Protein AF-A0A537A6I1-F1 (afdb_monomer_lite)

Sequence (115 aa):
MSLNTPAARRDQSFHLQPATNLRALQKEGPLVITRGEGVYVYDEGRRYLEGMAGVAAYLVRRAQHHGAILRNMPGANVAF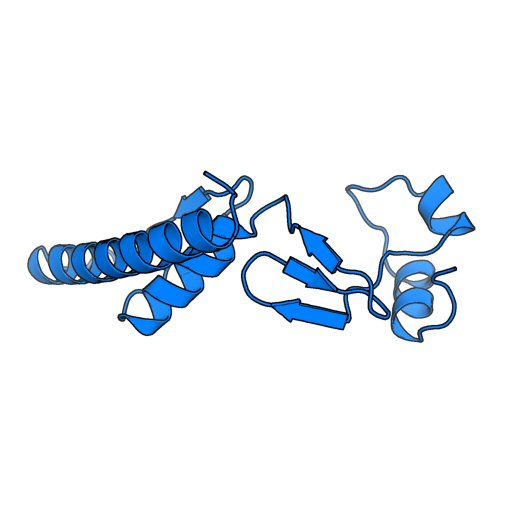CPPLIITEAEIDEMIDCFSKALDDTWAMVREKGLA

Radius of gyration: 18.22 Å; chains: 1; bounding box: 46×24×44 Å

Foldseek 3Di:
DPCPDPVQVCCLVPNDDPPDDNVCCNVPTDQDFDDDDQQWTDGPRDIDGNQFARLLVQLQVQLVVLPAHWDGDTPNDIDDDDDPPDDPVNVVSSVVSSVRSVVVSVVVCVVVVVD

Secondary structure (DSSP, 8-state):
--TTSHHHHHHHHH---TTS-HHHHHHH------EEETTEEESSS-EEE-TTTHHHHHHHHHHHHHT---EEETTTEEE----TT--HHHHHHHHHHHHHHHHHHHHHHHHTT--

pLDDT: mean 89.95, std 8.87, range [45.97, 98.62]

Structure (mmCIF, N/CA/C/O backbone):
data_AF-A0A537A6I1-F1
#
_entry.id   AF-A0A537A6I1-F1
#
loop_
_atom_site.group_PDB
_atom_site.id
_atom_site.type_symbol
_atom_site.label_atom_id
_atom_site.label_alt_id
_atom_site.label_comp_id
_atom_site.label_asym_id
_atom_site.label_entity_id
_atom_site.label_seq_id
_atom_site.pdbx_PDB_ins_code
_atom_site.Cartn_x
_atom_site.Cartn_y
_atom_site.Cartn_z
_atom_site.occupancy
_atom_site.B_iso_or_equiv
_atom_site.auth_seq_id
_atom_site.auth_comp_id
_atom_site.auth_asym_id
_atom_site.auth_atom_id
_atom_site.pdbx_PDB_model_num
ATOM 1 N N . MET A 1 1 ? 21.850 -2.122 -20.006 1.00 45.97 1 MET A N 1
ATOM 2 C CA . MET A 1 1 ? 21.243 -0.987 -20.744 1.00 45.97 1 MET A CA 1
ATOM 3 C C . MET A 1 1 ? 20.669 0.081 -19.791 1.00 45.97 1 MET A C 1
ATOM 5 O O . MET A 1 1 ? 19.868 0.876 -20.236 1.00 45.97 1 MET A O 1
ATOM 9 N N . SER A 1 2 ? 21.112 0.161 -18.518 1.00 52.22 2 SER A N 1
ATOM 10 C CA . SER A 1 2 ? 20.532 1.058 -17.487 1.00 52.22 2 SER A CA 1
ATOM 11 C C . SER A 1 2 ? 21.449 2.224 -17.041 1.00 52.22 2 SER A C 1
ATOM 13 O O . SER A 1 2 ? 21.083 3.070 -16.229 1.00 52.22 2 SER A O 1
ATOM 15 N N . LEU A 1 3 ? 22.672 2.317 -17.575 1.00 54.53 3 LEU A N 1
ATOM 16 C CA . LEU A 1 3 ? 23.678 3.287 -17.105 1.00 54.53 3 LEU A CA 1
ATOM 17 C C . LEU A 1 3 ? 23.453 4.740 -17.569 1.00 54.53 3 LEU A C 1
ATOM 19 O O . LEU A 1 3 ? 24.212 5.627 -17.178 1.00 54.53 3 LEU A O 1
ATOM 23 N N . ASN A 1 4 ? 22.433 5.014 -18.385 1.00 65.94 4 ASN A N 1
ATOM 24 C CA . ASN A 1 4 ? 22.277 6.327 -19.018 1.00 65.94 4 ASN A CA 1
ATOM 25 C C . ASN A 1 4 ? 21.589 7.380 -18.140 1.00 65.94 4 ASN A C 1
ATOM 27 O O . ASN A 1 4 ? 21.656 8.569 -18.459 1.00 65.94 4 ASN A O 1
ATOM 31 N N . THR A 1 5 ? 20.983 7.006 -17.009 1.00 78.62 5 THR A N 1
ATOM 32 C CA . THR A 1 5 ? 20.329 7.990 -16.135 1.00 78.62 5 THR A CA 1
ATOM 33 C C . THR A 1 5 ? 21.291 8.547 -15.070 1.00 78.62 5 THR A C 1
ATOM 35 O O . THR A 1 5 ? 22.149 7.832 -14.544 1.00 78.62 5 THR A O 1
ATOM 38 N N . PRO A 1 6 ? 21.176 9.836 -14.690 1.00 85.81 6 PRO A N 1
ATOM 39 C CA . PRO A 1 6 ? 21.932 10.393 -13.565 1.00 85.81 6 PRO A CA 1
ATOM 40 C C . PRO A 1 6 ? 21.674 9.671 -12.233 1.00 85.81 6 PRO A C 1
ATOM 42 O O . PRO A 1 6 ? 22.569 9.600 -11.395 1.00 85.81 6 PRO A O 1
ATOM 45 N N . ALA A 1 7 ? 20.465 9.131 -12.038 1.00 85.69 7 ALA A N 1
ATOM 46 C CA . ALA A 1 7 ? 20.105 8.372 -10.843 1.00 85.69 7 ALA A CA 1
ATOM 47 C C . ALA A 1 7 ? 20.888 7.052 -10.751 1.00 85.69 7 ALA A C 1
ATOM 49 O O . ALA A 1 7 ? 21.490 6.791 -9.712 1.00 85.69 7 ALA A O 1
ATOM 50 N N . ALA A 1 8 ? 20.971 6.290 -11.849 1.00 85.38 8 ALA A N 1
ATOM 51 C CA . ALA A 1 8 ? 21.722 5.033 -11.894 1.00 85.38 8 ALA A CA 1
ATOM 52 C C . ALA A 1 8 ? 23.214 5.225 -11.575 1.00 85.38 8 ALA A C 1
ATOM 54 O O . ALA A 1 8 ? 23.800 4.445 -10.828 1.00 85.38 8 ALA A O 1
ATOM 55 N N . ARG A 1 9 ? 23.826 6.297 -12.099 1.00 86.31 9 ARG A N 1
ATOM 56 C CA . ARG A 1 9 ? 25.242 6.613 -11.839 1.00 86.31 9 ARG A CA 1
ATOM 57 C C . ARG A 1 9 ? 25.519 6.952 -10.374 1.00 86.31 9 ARG A C 1
ATOM 59 O O . ARG A 1 9 ? 26.544 6.532 -9.836 1.00 86.31 9 ARG A O 1
ATOM 66 N N . ARG A 1 10 ? 24.622 7.706 -9.725 1.00 87.38 10 ARG A N 1
ATOM 67 C CA . ARG A 1 10 ? 24.752 8.034 -8.295 1.00 87.38 10 ARG A CA 1
ATOM 68 C C . ARG A 1 10 ? 24.585 6.802 -7.411 1.00 87.38 10 ARG A C 1
ATOM 70 O O . ARG A 1 10 ? 25.372 6.645 -6.486 1.00 87.38 10 ARG A O 1
ATOM 77 N N . ASP A 1 11 ? 23.613 5.943 -7.714 1.00 87.44 11 ASP A N 1
ATOM 78 C CA . ASP A 1 11 ? 23.397 4.689 -6.982 1.00 87.44 11 ASP A CA 1
ATOM 79 C C . ASP A 1 11 ? 24.652 3.805 -7.024 1.00 87.44 11 ASP A C 1
ATOM 81 O O . ASP A 1 11 ? 25.201 3.492 -5.974 1.00 87.44 11 ASP A O 1
ATOM 85 N N . GLN A 1 12 ? 25.223 3.550 -8.208 1.00 84.19 12 GLN A N 1
ATOM 86 C CA . GLN A 1 12 ? 26.453 2.751 -8.318 1.00 84.19 12 GLN A CA 1
ATOM 87 C C . GLN A 1 12 ? 27.661 3.339 -7.578 1.00 84.19 12 GLN A C 1
ATOM 89 O O . GLN A 1 12 ? 28.522 2.593 -7.118 1.00 84.19 12 GLN A O 1
ATOM 94 N N . SER A 1 13 ? 27.762 4.667 -7.515 1.00 86.31 13 SER A N 1
ATOM 95 C CA . SER A 1 13 ? 28.939 5.334 -6.949 1.00 86.31 13 SER A CA 1
ATOM 96 C C . SER A 1 13 ? 28.878 5.444 -5.425 1.00 86.31 13 SER A C 1
ATOM 98 O O . SER A 1 13 ? 29.921 5.484 -4.779 1.00 86.31 13 SER A O 1
ATOM 100 N N . PHE A 1 14 ? 27.674 5.525 -4.849 1.00 88.06 14 PHE A N 1
ATOM 101 C CA . PHE A 1 14 ? 27.495 5.927 -3.449 1.00 88.06 14 PHE A CA 1
ATOM 102 C C . PHE A 1 14 ? 26.523 5.054 -2.651 1.00 88.06 14 PHE A C 1
ATOM 104 O O . PHE A 1 14 ? 26.346 5.301 -1.458 1.00 88.06 14 PHE A O 1
ATOM 111 N N . HIS A 1 15 ? 25.883 4.055 -3.262 1.00 84.75 15 HIS A N 1
ATOM 112 C CA . HIS A 1 15 ? 24.876 3.238 -2.596 1.00 84.75 15 HIS A CA 1
ATOM 113 C C . HIS A 1 15 ? 25.161 1.740 -2.743 1.00 84.75 15 HIS A C 1
ATOM 115 O O . HIS A 1 15 ? 25.215 1.187 -3.838 1.00 84.75 15 HIS A O 1
ATOM 121 N N . LEU A 1 16 ? 25.333 1.064 -1.606 1.00 86.38 16 LEU A N 1
ATOM 122 C CA . LEU A 1 16 ? 25.472 -0.387 -1.558 1.00 86.38 16 LEU A CA 1
ATOM 123 C C . LEU A 1 16 ? 24.100 -1.006 -1.300 1.00 86.38 16 LEU A C 1
ATOM 125 O O . LEU A 1 16 ? 23.567 -0.874 -0.201 1.00 86.38 16 LEU A O 1
ATOM 129 N N . GLN A 1 17 ? 23.539 -1.683 -2.304 1.00 84.94 17 GLN A N 1
ATOM 130 C CA . GLN A 1 17 ? 22.213 -2.292 -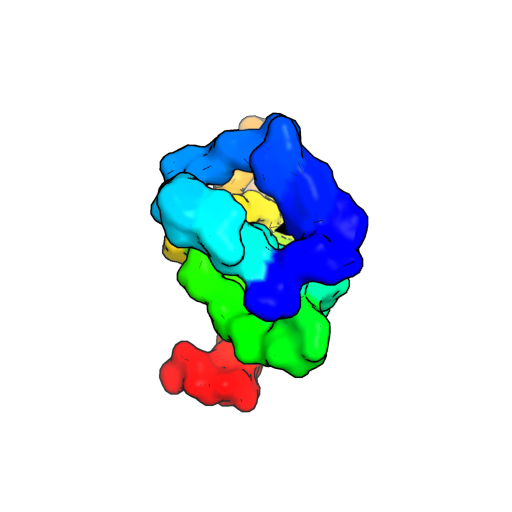2.199 1.00 84.94 17 GLN A CA 1
ATOM 131 C C . GLN A 1 17 ? 22.272 -3.648 -1.471 1.00 84.94 17 GLN A C 1
ATOM 133 O O . GLN A 1 17 ? 22.787 -4.620 -2.030 1.00 84.94 17 GLN A O 1
ATOM 138 N N . PRO A 1 18 ? 21.732 -3.756 -0.242 1.00 78.25 18 PRO A N 1
ATOM 139 C CA . PRO A 1 18 ? 21.975 -4.899 0.644 1.00 78.25 18 PRO A CA 1
ATOM 140 C C . PRO A 1 18 ? 21.233 -6.188 0.248 1.00 78.25 18 PRO A C 1
ATOM 142 O O . PRO A 1 18 ? 21.494 -7.236 0.829 1.00 78.25 18 PRO A O 1
ATOM 145 N N . ALA A 1 19 ? 20.333 -6.134 -0.739 1.00 81.06 19 ALA A N 1
ATOM 146 C CA . ALA A 1 19 ? 19.493 -7.256 -1.168 1.00 81.06 19 ALA A CA 1
ATOM 147 C C . ALA A 1 19 ? 19.632 -7.588 -2.669 1.00 81.06 19 ALA A C 1
ATOM 149 O O . ALA A 1 19 ? 18.717 -8.147 -3.267 1.00 81.06 19 ALA A O 1
ATOM 150 N N . THR A 1 20 ? 20.762 -7.232 -3.295 1.00 85.56 20 THR A N 1
ATOM 151 C CA . THR A 1 20 ? 21.011 -7.494 -4.723 1.00 85.56 20 THR A CA 1
ATOM 152 C C . THR A 1 20 ? 22.384 -8.115 -4.975 1.00 85.56 20 THR A C 1
ATOM 154 O O . THR A 1 20 ? 23.285 -8.061 -4.138 1.00 85.56 20 THR A O 1
ATOM 157 N N . ASN A 1 21 ? 22.577 -8.694 -6.161 1.00 88.81 21 ASN A N 1
ATOM 158 C CA . ASN A 1 21 ? 23.887 -9.185 -6.578 1.00 88.81 21 ASN A CA 1
ATOM 159 C C . ASN A 1 21 ? 24.790 -8.009 -6.981 1.00 88.81 21 ASN A C 1
ATOM 161 O O . ASN A 1 21 ? 24.707 -7.508 -8.100 1.00 88.81 21 ASN A O 1
ATOM 165 N N . LEU A 1 22 ? 25.696 -7.606 -6.087 1.00 87.88 22 LEU A N 1
ATOM 166 C CA . LEU A 1 22 ? 26.581 -6.452 -6.291 1.00 87.88 22 LEU A CA 1
ATOM 167 C C . LEU A 1 22 ? 27.503 -6.586 -7.515 1.00 87.88 22 LEU A C 1
ATOM 169 O O . LEU A 1 22 ? 27.787 -5.590 -8.178 1.00 87.88 22 LEU A O 1
ATOM 173 N N . ARG A 1 23 ? 27.946 -7.805 -7.863 1.00 87.94 23 ARG A N 1
ATOM 174 C CA . ARG A 1 23 ? 28.783 -8.022 -9.059 1.00 87.94 23 ARG A CA 1
ATOM 175 C C . ARG A 1 23 ? 27.993 -7.824 -10.347 1.00 87.94 23 ARG A C 1
ATOM 177 O O . ARG A 1 23 ? 28.534 -7.279 -11.307 1.00 87.94 23 ARG A O 1
ATOM 184 N N . ALA A 1 24 ? 26.744 -8.283 -10.375 1.00 87.12 24 ALA A N 1
ATOM 185 C CA . ALA A 1 24 ? 25.850 -8.045 -11.503 1.00 87.12 24 ALA A CA 1
ATOM 186 C C . ALA A 1 24 ? 25.485 -6.557 -11.581 1.00 87.12 24 ALA A C 1
ATOM 188 O O . ALA A 1 24 ? 25.652 -5.945 -12.631 1.00 87.12 24 ALA A O 1
ATOM 189 N N . LEU A 1 25 ? 25.128 -5.942 -10.448 1.00 86.69 25 LEU A N 1
ATOM 190 C CA . LEU A 1 25 ? 24.804 -4.517 -10.339 1.00 86.69 25 LEU A CA 1
ATOM 191 C C . LEU A 1 25 ? 25.928 -3.613 -10.865 1.00 86.69 25 LEU A C 1
ATOM 193 O O . LEU A 1 25 ? 25.661 -2.652 -11.584 1.00 86.69 25 LEU A O 1
ATOM 197 N N . GLN A 1 26 ? 27.187 -3.931 -10.547 1.00 84.12 26 GLN A N 1
ATOM 198 C CA . GLN A 1 26 ? 28.349 -3.190 -11.039 1.00 84.12 26 GLN A CA 1
ATOM 199 C C . GLN A 1 26 ? 28.461 -3.242 -12.572 1.00 84.12 26 GLN A C 1
ATOM 201 O O . GLN A 1 26 ? 28.810 -2.242 -13.196 1.00 84.12 26 GLN A O 1
ATOM 206 N N . LYS A 1 27 ? 28.169 -4.396 -13.184 1.00 84.81 27 LYS A N 1
ATOM 207 C CA . LYS A 1 27 ? 28.272 -4.600 -14.639 1.00 84.81 27 LYS A CA 1
ATOM 208 C C . LYS A 1 27 ? 27.062 -4.060 -15.403 1.00 84.81 27 LYS A C 1
ATOM 210 O O . LYS A 1 27 ? 27.219 -3.505 -16.486 1.00 84.81 27 LYS A O 1
ATOM 215 N N . GLU A 1 28 ? 25.864 -4.257 -14.866 1.00 84.25 28 GLU A N 1
ATOM 216 C CA . GLU A 1 28 ? 24.599 -4.076 -15.588 1.00 84.25 28 GLU A CA 1
ATOM 217 C C . GLU A 1 28 ? 23.892 -2.754 -15.246 1.00 84.25 28 GLU A C 1
ATOM 219 O O . GLU A 1 28 ? 23.150 -2.215 -16.080 1.00 84.25 28 GLU A O 1
ATOM 224 N N . GLY A 1 29 ? 24.186 -2.198 -14.067 1.00 84.69 29 GLY A N 1
ATOM 225 C CA . GLY A 1 29 ? 23.516 -1.031 -13.495 1.00 84.69 29 GLY A CA 1
ATOM 226 C C . GLY A 1 29 ? 22.256 -1.386 -12.695 1.00 84.69 29 GLY A C 1
ATOM 227 O O . GLY A 1 29 ? 21.700 -2.471 -12.870 1.00 84.69 29 GLY A O 1
ATOM 228 N N . PRO A 1 30 ? 21.790 -0.487 -11.811 1.00 88.19 30 PRO A N 1
ATOM 229 C CA . PRO A 1 30 ? 20.528 -0.661 -11.092 1.00 88.19 30 PRO A CA 1
ATOM 230 C C . PRO A 1 30 ? 19.335 -0.580 -12.041 1.00 88.19 30 PRO A C 1
ATOM 232 O O . PRO A 1 30 ? 19.380 0.141 -13.036 1.00 88.19 30 PRO A O 1
ATOM 235 N N . LEU A 1 31 ? 18.233 -1.248 -11.706 1.00 87.31 31 LEU A N 1
ATOM 236 C CA . LEU A 1 31 ? 16.939 -0.980 -12.332 1.00 87.31 31 LEU A CA 1
ATOM 237 C C . LEU A 1 31 ? 16.401 0.355 -11.800 1.00 87.31 31 LEU A C 1
ATOM 239 O O . LEU A 1 31 ? 16.181 0.496 -10.598 1.00 87.31 31 LEU A O 1
ATOM 243 N N . VAL A 1 32 ? 16.177 1.329 -12.683 1.00 89.31 32 VAL A N 1
ATOM 244 C CA . VAL A 1 32 ? 15.614 2.630 -12.299 1.00 89.31 32 VAL A CA 1
ATOM 245 C C . VAL A 1 32 ? 14.133 2.666 -12.645 1.00 89.31 32 VAL A C 1
ATOM 247 O O . VAL A 1 32 ? 13.757 2.754 -13.811 1.00 89.31 32 VAL A O 1
ATOM 250 N N . ILE A 1 33 ? 13.293 2.629 -11.614 1.00 91.06 33 ILE A N 1
ATOM 251 C CA . ILE A 1 33 ? 11.850 2.814 -11.752 1.00 91.06 33 ILE A CA 1
ATOM 252 C C . ILE A 1 33 ? 11.540 4.307 -11.895 1.00 91.06 33 ILE A C 1
ATOM 254 O O . ILE A 1 33 ? 11.963 5.119 -11.074 1.00 91.06 33 ILE A O 1
ATOM 258 N N . THR A 1 34 ? 10.789 4.666 -12.934 1.00 91.56 34 THR A N 1
ATOM 259 C CA . THR A 1 34 ? 10.446 6.056 -13.275 1.00 91.56 34 THR A CA 1
ATOM 260 C C . THR A 1 34 ? 8.977 6.391 -13.018 1.00 91.56 34 THR A C 1
ATOM 262 O O . THR A 1 34 ? 8.641 7.558 -12.823 1.00 91.56 34 THR A O 1
ATOM 265 N N . ARG A 1 35 ? 8.091 5.385 -12.997 1.00 91.25 35 ARG A N 1
ATOM 266 C CA . ARG A 1 35 ? 6.645 5.574 -12.802 1.00 91.25 35 ARG A CA 1
ATOM 267 C C . ARG A 1 35 ? 6.006 4.378 -12.100 1.00 91.25 35 ARG A C 1
ATOM 269 O O . ARG A 1 35 ? 6.431 3.245 -12.300 1.00 91.25 35 ARG A O 1
ATOM 276 N N . GLY A 1 36 ? 4.943 4.630 -11.338 1.00 89.75 36 GLY A N 1
ATOM 277 C CA . GLY A 1 36 ? 4.041 3.605 -10.804 1.00 89.75 36 GLY A CA 1
ATOM 278 C C . GLY A 1 36 ? 2.598 3.817 -11.272 1.00 89.75 36 GLY A C 1
ATOM 279 O O . GLY A 1 36 ? 2.147 4.956 -11.397 1.00 89.75 36 GLY A O 1
ATOM 280 N N . GLU A 1 37 ? 1.872 2.728 -11.524 1.00 89.44 37 GLU A N 1
ATOM 281 C CA . GLU A 1 37 ? 0.446 2.725 -11.868 1.00 89.44 37 GLU A CA 1
ATOM 282 C C . GLU A 1 37 ? -0.245 1.491 -11.274 1.00 89.44 37 GLU A C 1
ATOM 284 O O . GLU A 1 37 ? -0.073 0.362 -11.738 1.00 89.44 37 GLU A O 1
ATOM 289 N N . GLY A 1 38 ? -1.045 1.705 -10.228 1.00 87.56 38 GLY A N 1
ATOM 290 C CA . GLY A 1 38 ? -1.632 0.605 -9.466 1.00 87.56 38 GLY A CA 1
ATOM 291 C C . GLY A 1 38 ? -0.544 -0.308 -8.896 1.00 87.56 38 GLY A C 1
ATOM 292 O O . GLY A 1 38 ? 0.352 0.165 -8.203 1.00 87.56 38 GLY A O 1
ATOM 293 N N . VAL A 1 39 ? -0.620 -1.598 -9.222 1.00 91.31 39 VAL A N 1
ATOM 294 C CA . VAL A 1 39 ? 0.354 -2.632 -8.824 1.00 91.31 39 VAL A CA 1
ATOM 295 C C . VAL A 1 39 ? 1.560 -2.740 -9.765 1.00 91.31 39 VAL A C 1
ATOM 297 O O . VAL A 1 39 ? 2.412 -3.606 -9.577 1.00 91.31 39 VAL A O 1
ATOM 300 N N . TYR A 1 40 ? 1.628 -1.906 -10.805 1.00 92.44 40 TYR A N 1
ATOM 301 C CA . TYR A 1 40 ? 2.714 -1.931 -11.777 1.00 92.44 40 TYR A CA 1
ATOM 302 C C . TYR A 1 40 ? 3.705 -0.798 -11.548 1.00 92.44 40 TYR A C 1
ATOM 304 O O . TYR A 1 40 ? 3.333 0.327 -11.209 1.00 92.44 40 TYR A O 1
ATOM 312 N N . VAL A 1 41 ? 4.968 -1.083 -11.835 1.00 92.75 41 VAL A N 1
ATOM 313 C CA . VAL A 1 41 ? 6.047 -0.101 -11.920 1.00 92.75 41 VAL A CA 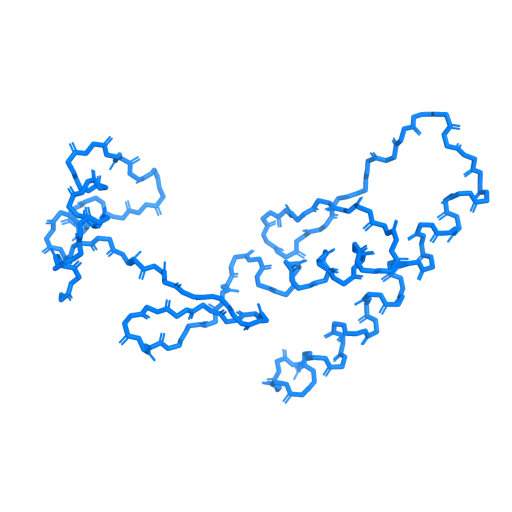1
ATOM 314 C C . VAL A 1 41 ? 6.662 -0.132 -13.311 1.00 92.75 41 VAL A C 1
ATOM 316 O O . VAL A 1 41 ? 6.589 -1.142 -14.009 1.00 92.75 41 VAL A O 1
ATOM 319 N N . TYR A 1 42 ? 7.224 0.990 -13.741 1.00 92.81 42 TYR A N 1
ATOM 320 C CA . TYR A 1 42 ? 7.744 1.160 -15.090 1.00 92.81 42 TYR A CA 1
ATOM 321 C C . TYR A 1 42 ? 9.180 1.665 -15.047 1.00 92.81 42 TYR A C 1
ATOM 323 O O . TYR A 1 42 ? 9.485 2.575 -14.272 1.00 92.81 42 TYR A O 1
ATOM 331 N N . ASP A 1 43 ? 10.038 1.100 -15.893 1.00 90.31 43 ASP A N 1
ATOM 332 C CA . ASP A 1 43 ? 11.344 1.684 -16.217 1.00 90.31 43 ASP A CA 1
ATOM 333 C C . ASP A 1 43 ? 11.204 2.643 -17.418 1.00 90.31 43 ASP A C 1
ATOM 335 O O . ASP A 1 43 ? 10.192 3.335 -17.511 1.00 90.31 43 ASP A O 1
ATOM 339 N N . GLU A 1 44 ? 12.185 2.729 -18.320 1.00 87.44 44 GLU A N 1
ATOM 340 C CA . GLU A 1 44 ? 12.152 3.422 -19.621 1.00 87.44 44 GLU A CA 1
ATOM 341 C C . GLU A 1 44 ? 11.051 2.900 -20.591 1.00 87.44 44 GLU A C 1
ATOM 343 O O . GLU A 1 44 ? 11.293 2.618 -21.763 1.00 87.44 44 GLU A O 1
ATOM 348 N N . GLY A 1 45 ? 9.813 2.769 -20.113 1.00 87.50 45 GLY A N 1
ATOM 349 C CA . GLY A 1 45 ? 8.634 2.329 -20.853 1.00 87.50 45 GLY A CA 1
ATOM 350 C C . GLY A 1 45 ? 8.251 0.865 -20.637 1.00 87.50 45 GLY A C 1
ATOM 351 O O . GLY A 1 45 ? 7.123 0.495 -20.972 1.00 87.50 45 GLY A O 1
ATOM 352 N N . ARG A 1 46 ? 9.112 0.020 -20.051 1.00 92.56 46 ARG A N 1
ATOM 353 C CA . ARG A 1 46 ? 8.758 -1.380 -19.768 1.00 92.56 46 ARG A CA 1
ATOM 354 C C . ARG A 1 46 ? 7.980 -1.459 -18.470 1.00 92.56 46 ARG A C 1
ATOM 356 O O . ARG A 1 46 ? 8.295 -0.777 -17.502 1.00 92.56 46 ARG A O 1
ATOM 363 N N . ARG A 1 47 ? 6.957 -2.309 -18.461 1.00 92.88 47 ARG A N 1
ATOM 364 C CA . ARG A 1 47 ? 6.055 -2.518 -17.327 1.00 92.88 47 ARG A CA 1
ATOM 365 C C . ARG A 1 47 ? 6.454 -3.766 -16.547 1.00 92.88 47 ARG A C 1
ATOM 367 O O . ARG A 1 47 ? 6.610 -4.832 -17.138 1.00 92.88 47 ARG A O 1
ATOM 374 N N . TYR A 1 48 ? 6.497 -3.644 -15.229 1.00 92.00 48 TYR A N 1
ATOM 375 C CA . TYR A 1 48 ? 6.780 -4.709 -14.272 1.00 92.00 48 TYR A CA 1
ATOM 376 C C . TYR A 1 48 ? 5.643 -4.804 -13.263 1.00 92.00 48 TYR A C 1
ATOM 378 O O . TYR A 1 48 ? 5.108 -3.781 -12.837 1.00 92.00 48 TYR A O 1
ATOM 386 N N . LEU A 1 49 ? 5.281 -6.021 -12.863 1.00 89.88 49 LEU A N 1
ATOM 387 C CA . LEU A 1 49 ? 4.451 -6.226 -11.679 1.00 89.88 49 LEU A CA 1
ATOM 388 C C . LEU A 1 49 ? 5.324 -6.011 -10.438 1.00 89.88 49 LEU A C 1
ATOM 390 O O . LEU A 1 49 ? 6.390 -6.617 -10.330 1.00 89.88 49 LEU A O 1
ATOM 394 N N . GLU A 1 50 ? 4.894 -5.147 -9.521 1.00 88.94 50 GLU A N 1
ATOM 395 C CA . GLU A 1 50 ? 5.613 -4.923 -8.268 1.00 88.94 50 GLU A CA 1
ATOM 396 C C . GLU A 1 50 ? 5.322 -6.091 -7.315 1.00 88.94 50 GLU A C 1
ATOM 398 O O . GLU A 1 50 ? 4.224 -6.221 -6.772 1.00 88.94 50 GLU A O 1
ATOM 403 N N . GLY A 1 51 ? 6.297 -6.990 -7.184 1.00 79.81 51 GLY A N 1
ATOM 404 C CA . GLY A 1 51 ? 6.118 -8.279 -6.519 1.00 79.81 51 GLY A CA 1
ATOM 405 C C . GLY A 1 51 ? 6.289 -8.264 -5.000 1.00 79.81 51 GLY A C 1
ATOM 406 O O . GLY A 1 51 ? 5.904 -9.237 -4.359 1.00 79.81 51 GLY A O 1
ATOM 407 N N . MET A 1 52 ? 6.869 -7.218 -4.403 1.00 75.62 52 MET A N 1
ATOM 408 C CA . MET A 1 52 ? 7.145 -7.207 -2.958 1.00 75.62 52 MET A CA 1
ATOM 409 C C . MET A 1 52 ? 5.958 -6.720 -2.132 1.00 75.62 52 MET A C 1
ATOM 411 O O . MET A 1 52 ? 5.731 -7.200 -1.017 1.00 75.62 52 MET A O 1
ATOM 415 N N . ALA A 1 53 ? 5.209 -5.759 -2.660 1.00 78.44 53 ALA A N 1
ATOM 416 C CA . ALA A 1 53 ? 4.103 -5.136 -1.961 1.00 78.44 53 ALA A CA 1
ATOM 417 C C . ALA A 1 53 ? 3.035 -4.529 -2.886 1.00 78.44 53 ALA A C 1
ATOM 419 O O . ALA A 1 53 ? 2.171 -3.823 -2.379 1.00 78.44 53 ALA A O 1
ATOM 420 N N . GLY A 1 54 ? 3.044 -4.777 -4.200 1.00 84.62 54 GLY A N 1
ATOM 421 C CA . GLY A 1 54 ? 2.220 -4.040 -5.164 1.00 84.62 54 GLY A CA 1
ATOM 422 C C . GLY A 1 54 ? 0.734 -3.997 -4.805 1.00 84.62 54 GLY A C 1
ATOM 423 O O . GLY A 1 54 ? 0.138 -2.919 -4.762 1.00 84.62 54 GLY A O 1
ATOM 424 N N . VAL A 1 55 ? 0.145 -5.149 -4.470 1.00 92.38 55 VAL A N 1
ATOM 425 C CA . VAL A 1 55 ? -1.273 -5.246 -4.075 1.00 92.38 55 VAL A CA 1
ATOM 426 C C . VAL A 1 55 ? -1.538 -4.530 -2.746 1.00 92.38 55 VAL A C 1
ATOM 428 O O . VAL A 1 55 ? -2.465 -3.728 -2.661 1.00 92.38 55 VAL A O 1
ATOM 431 N N . ALA A 1 56 ? -0.703 -4.750 -1.726 1.00 92.50 56 ALA A N 1
ATOM 432 C CA . ALA A 1 56 ? -0.861 -4.103 -0.422 1.00 92.50 56 ALA A CA 1
ATOM 433 C C . ALA A 1 56 ? -0.611 -2.583 -0.481 1.00 92.50 56 ALA A C 1
ATOM 435 O O . ALA A 1 56 ? -1.287 -1.819 0.201 1.00 92.50 56 ALA A O 1
ATOM 436 N N . ALA A 1 57 ? 0.287 -2.115 -1.350 1.00 92.12 57 ALA A N 1
ATOM 437 C CA . ALA A 1 57 ? 0.522 -0.698 -1.606 1.00 92.12 57 ALA A CA 1
ATOM 438 C C . ALA A 1 57 ? -0.709 -0.030 -2.233 1.00 92.12 57 ALA A C 1
ATOM 440 O O . ALA A 1 57 ? -1.085 1.074 -1.831 1.00 92.12 57 ALA A O 1
ATOM 441 N N . TYR A 1 58 ? -1.363 -0.707 -3.186 1.00 94.06 58 TYR A N 1
ATOM 442 C CA . TYR A 1 58 ? -2.642 -0.248 -3.722 1.00 94.06 58 TYR A CA 1
ATOM 443 C C . TYR A 1 58 ? -3.704 -0.190 -2.620 1.00 94.06 58 TYR A C 1
ATOM 445 O O . TYR A 1 58 ? -4.325 0.857 -2.440 1.00 94.06 58 TYR A O 1
ATOM 453 N N . LEU A 1 59 ? -3.851 -1.263 -1.838 1.00 95.62 59 LEU A N 1
ATOM 454 C CA . LEU A 1 59 ? -4.816 -1.338 -0.743 1.00 95.62 59 LEU A CA 1
ATOM 455 C C . LEU A 1 59 ? -4.627 -0.210 0.273 1.00 95.62 59 LEU A C 1
ATOM 457 O O . LEU A 1 59 ? -5.587 0.477 0.605 1.00 95.62 59 LEU A O 1
ATOM 461 N N . VAL A 1 60 ? -3.397 0.035 0.731 1.00 95.50 60 VAL A N 1
ATOM 462 C CA . VAL A 1 60 ? -3.099 1.097 1.707 1.00 95.50 60 VAL A CA 1
ATOM 463 C C . VAL A 1 60 ? -3.454 2.471 1.153 1.00 95.50 60 VAL A C 1
ATOM 465 O O . VAL A 1 60 ? -4.025 3.298 1.860 1.00 95.50 60 VAL A O 1
ATOM 468 N N . ARG A 1 61 ? -3.182 2.710 -0.134 1.00 94.69 61 ARG A N 1
ATOM 469 C CA . ARG A 1 61 ? -3.581 3.954 -0.798 1.00 94.69 61 ARG A CA 1
ATOM 470 C C . ARG A 1 61 ? -5.104 4.105 -0.861 1.00 94.69 61 ARG A C 1
ATOM 472 O O . ARG A 1 61 ? -5.604 5.221 -0.729 1.00 94.69 61 ARG A O 1
ATOM 479 N N . ARG A 1 62 ? -5.847 3.014 -1.073 1.00 97.25 62 ARG A N 1
ATOM 480 C CA . ARG A 1 62 ? -7.319 3.031 -1.045 1.00 97.25 62 ARG A CA 1
ATOM 481 C C . ARG A 1 62 ? -7.859 3.230 0.369 1.00 97.25 62 ARG A C 1
ATOM 483 O O . ARG A 1 62 ? -8.750 4.049 0.544 1.00 97.25 62 ARG A O 1
ATOM 490 N N . ALA A 1 63 ? -7.270 2.589 1.375 1.00 97.50 63 ALA A N 1
ATOM 491 C CA . ALA A 1 63 ? -7.621 2.809 2.777 1.00 97.50 63 ALA A CA 1
ATOM 492 C C . ALA A 1 63 ? -7.446 4.284 3.159 1.00 97.50 63 ALA A C 1
ATOM 494 O O . ALA A 1 63 ? -8.367 4.884 3.708 1.00 97.50 63 ALA A O 1
ATOM 495 N N . GLN A 1 64 ? -6.331 4.902 2.750 1.00 96.69 64 GLN A N 1
ATOM 496 C CA . GLN A 1 64 ? -6.085 6.324 2.989 1.00 96.69 64 GLN A CA 1
ATOM 497 C C . GLN A 1 64 ? -7.128 7.214 2.305 1.00 96.69 64 GLN A C 1
ATOM 499 O O . GLN A 1 64 ? -7.576 8.190 2.896 1.00 96.69 64 GLN A O 1
ATOM 504 N N . HIS A 1 65 ? -7.536 6.875 1.079 1.00 97.19 65 HIS A N 1
ATOM 505 C CA . HIS A 1 65 ? -8.609 7.582 0.376 1.00 97.19 65 HIS A CA 1
ATOM 506 C C . HIS A 1 65 ? -9.954 7.489 1.115 1.00 97.19 65 HIS A C 1
ATOM 508 O O . HIS A 1 65 ? -10.718 8.450 1.102 1.00 97.19 65 HIS A O 1
ATOM 514 N N . HIS A 1 66 ? -10.240 6.354 1.757 1.00 97.88 66 HIS A N 1
ATOM 515 C CA . HIS A 1 66 ? -11.471 6.151 2.528 1.00 97.88 66 HIS A CA 1
ATOM 516 C C . HIS A 1 66 ? -11.421 6.731 3.945 1.00 97.88 66 HIS A C 1
ATOM 518 O O . HIS A 1 66 ? -12.474 6.852 4.557 1.00 97.88 66 HIS A O 1
ATOM 524 N N . GLY A 1 67 ? -10.244 7.135 4.435 1.00 96.56 67 GLY A N 1
ATOM 525 C CA . GLY A 1 67 ? -10.072 7.813 5.726 1.00 96.56 67 GLY A CA 1
ATOM 526 C C . GLY A 1 67 ? -9.147 7.103 6.719 1.00 96.56 67 GLY A C 1
ATOM 527 O O . GLY A 1 67 ? -8.838 7.671 7.762 1.00 96.56 67 GLY A O 1
ATOM 528 N N . ALA A 1 68 ? -8.644 5.906 6.400 1.00 96.88 68 ALA A N 1
ATOM 529 C CA . ALA A 1 68 ? -7.776 5.130 7.287 1.00 96.88 68 ALA A CA 1
ATOM 530 C C . ALA A 1 68 ? -6.310 5.149 6.834 1.00 96.88 68 ALA A C 1
ATOM 532 O O . ALA A 1 68 ? -5.964 4.724 5.731 1.00 96.88 68 ALA A O 1
ATOM 533 N N . ILE A 1 69 ? -5.410 5.582 7.717 1.00 95.81 69 ILE A N 1
ATOM 534 C CA . ILE A 1 69 ? -3.965 5.522 7.472 1.00 95.81 69 ILE A CA 1
ATOM 535 C C . ILE A 1 69 ? -3.442 4.170 7.960 1.00 95.81 69 ILE A C 1
ATOM 537 O O . ILE A 1 69 ? -3.407 3.904 9.158 1.00 95.81 69 ILE A O 1
ATOM 541 N N . LEU A 1 70 ? -2.995 3.331 7.025 1.00 95.19 70 LEU A N 1
ATOM 542 C CA . LEU A 1 70 ? -2.410 2.018 7.304 1.00 95.19 70 LEU A CA 1
ATOM 543 C C . LEU A 1 70 ? -0.967 1.949 6.815 1.00 95.19 70 LEU A C 1
ATOM 545 O O . LEU A 1 70 ? -0.550 2.702 5.933 1.00 95.19 70 LEU A O 1
ATOM 549 N N . ARG A 1 71 ? -0.190 1.019 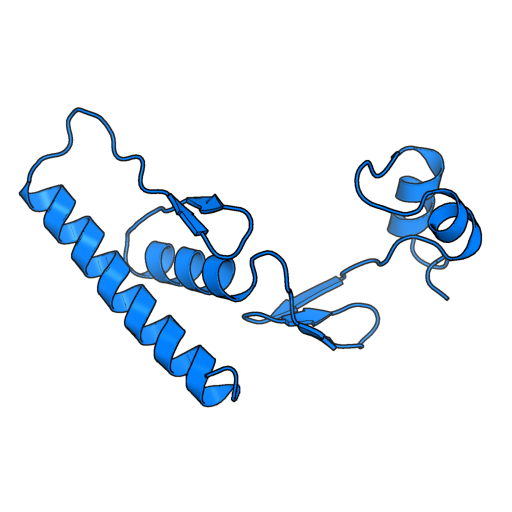7.376 1.00 93.38 71 ARG A N 1
ATOM 550 C CA . ARG A 1 71 ? 1.200 0.814 6.964 1.00 93.38 71 ARG A CA 1
ATOM 551 C C . ARG A 1 71 ? 1.320 -0.392 6.045 1.00 93.38 71 ARG A C 1
ATOM 553 O O . ARG A 1 71 ? 1.006 -1.509 6.446 1.00 93.38 71 ARG A O 1
ATOM 560 N N . ASN A 1 72 ? 1.856 -0.161 4.849 1.00 91.31 72 ASN A N 1
ATOM 561 C CA . ASN A 1 72 ? 2.281 -1.228 3.951 1.00 91.31 72 ASN A CA 1
ATOM 562 C C . ASN A 1 72 ? 3.540 -1.908 4.510 1.00 91.31 72 ASN A C 1
ATOM 564 O O . ASN A 1 72 ? 4.516 -1.229 4.845 1.00 91.31 72 ASN A O 1
ATOM 568 N N . MET A 1 73 ? 3.513 -3.233 4.607 1.00 89.12 73 MET A N 1
ATOM 569 C CA . MET A 1 73 ? 4.589 -4.064 5.141 1.00 89.12 73 MET A CA 1
ATOM 570 C C . MET A 1 73 ? 5.068 -5.061 4.071 1.00 89.12 73 MET A C 1
ATOM 572 O O . MET A 1 73 ? 4.296 -5.433 3.184 1.00 89.12 73 MET A O 1
ATOM 576 N N . PRO A 1 74 ? 6.333 -5.521 4.132 1.00 83.69 74 PRO A N 1
ATOM 577 C CA . PRO A 1 74 ? 6.859 -6.488 3.169 1.00 83.69 74 PRO A CA 1
ATOM 578 C C . PRO A 1 74 ? 5.997 -7.751 3.062 1.00 83.69 74 PRO A C 1
ATOM 580 O O . PRO A 1 74 ? 5.487 -8.233 4.073 1.00 83.69 74 PRO A O 1
ATOM 583 N N . GLY A 1 75 ? 5.879 -8.312 1.854 1.00 82.00 75 GLY A N 1
ATOM 584 C CA . GLY A 1 75 ? 5.184 -9.582 1.622 1.00 82.00 75 GLY A CA 1
ATOM 585 C C . GLY A 1 75 ? 3.664 -9.453 1.529 1.00 82.00 75 GLY A C 1
ATOM 586 O O . GLY A 1 75 ? 2.959 -10.331 2.007 1.00 82.00 75 GLY A O 1
ATOM 587 N N . ALA A 1 76 ? 3.172 -8.357 0.940 1.00 82.06 76 ALA A N 1
ATOM 588 C CA . ALA A 1 76 ? 1.742 -8.051 0.822 1.00 82.06 76 ALA A CA 1
ATOM 589 C C . ALA A 1 76 ? 0.994 -7.988 2.173 1.00 82.06 76 ALA A C 1
ATOM 591 O O . ALA A 1 76 ? -0.185 -8.325 2.260 1.00 82.06 76 ALA A O 1
ATOM 592 N N . ASN A 1 77 ? 1.678 -7.522 3.220 1.00 88.62 77 ASN A N 1
ATOM 593 C CA . ASN A 1 77 ? 1.121 -7.390 4.561 1.00 88.62 77 ASN A CA 1
ATOM 594 C C . ASN A 1 77 ? 0.716 -5.940 4.853 1.00 88.62 77 ASN A C 1
ATOM 596 O O . ASN A 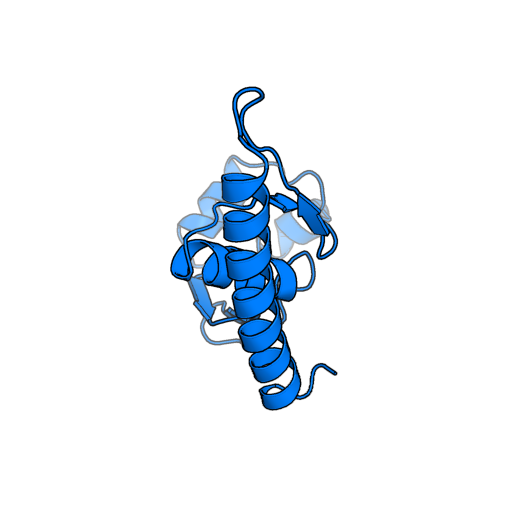1 77 ? 1.309 -4.991 4.339 1.00 88.62 77 ASN A O 1
ATOM 600 N N . VAL A 1 78 ? -0.256 -5.763 5.745 1.00 94.00 78 VAL A N 1
ATOM 601 C CA . VAL A 1 78 ? -0.704 -4.452 6.232 1.00 94.00 78 VAL A CA 1
ATOM 602 C C . VAL A 1 78 ? -0.735 -4.451 7.751 1.00 94.00 78 VAL A C 1
ATOM 604 O O . VAL A 1 78 ? -1.163 -5.427 8.361 1.00 94.00 78 VAL A O 1
ATOM 607 N N . ALA A 1 79 ? -0.274 -3.361 8.360 1.00 94.81 79 ALA A N 1
ATOM 608 C CA . ALA A 1 79 ? -0.276 -3.196 9.809 1.00 94.81 79 ALA A CA 1
ATOM 609 C C . ALA A 1 79 ? -1.231 -2.082 10.250 1.00 94.81 79 ALA A C 1
ATOM 611 O O . ALA A 1 79 ? -1.247 -0.992 9.669 1.00 94.81 79 ALA A O 1
ATOM 612 N N . PHE A 1 80 ? -1.958 -2.368 11.330 1.00 96.12 80 PHE A N 1
ATOM 613 C CA . PHE A 1 80 ? -2.796 -1.434 12.073 1.00 96.12 80 PHE A CA 1
ATOM 614 C C . PHE A 1 80 ? -2.038 -1.004 13.333 1.00 96.12 80 PHE A C 1
ATOM 616 O O . PHE A 1 80 ? -1.524 -1.846 14.066 1.00 96.12 80 PHE A O 1
ATOM 623 N N . CYS A 1 81 ? -1.934 0.302 13.571 1.00 95.00 81 CYS A N 1
ATOM 624 C CA . CYS A 1 81 ? -1.274 0.858 14.755 1.00 95.00 81 CYS A CA 1
ATOM 625 C C . CYS A 1 81 ? -2.003 2.133 15.220 1.00 95.00 81 CYS A C 1
ATOM 627 O O . CYS A 1 81 ? -1.437 3.226 15.123 1.00 95.00 81 CYS A O 1
ATOM 629 N N . PRO A 1 82 ? -3.272 2.024 15.657 1.00 95.25 82 PRO A N 1
ATOM 630 C CA . PRO A 1 82 ? -4.014 3.168 16.172 1.00 95.25 82 PRO A CA 1
ATOM 631 C C . PRO A 1 82 ? -3.417 3.678 17.500 1.00 95.25 82 PRO A C 1
ATOM 633 O O . PRO A 1 82 ? -2.684 2.948 18.176 1.00 95.25 82 PRO A O 1
ATOM 636 N N . PRO A 1 83 ? -3.711 4.928 17.900 1.00 95.75 83 PRO A N 1
ATOM 637 C CA . PRO A 1 83 ? -3.326 5.438 19.212 1.00 95.75 83 PRO A CA 1
ATOM 638 C C . PRO A 1 83 ? -4.038 4.663 20.331 1.00 95.75 83 PRO A C 1
ATOM 640 O O . PRO A 1 83 ? -5.166 4.214 20.166 1.00 95.75 83 PRO A O 1
ATOM 643 N N . LEU A 1 84 ? -3.414 4.564 21.509 1.00 97.56 84 LEU A N 1
ATOM 644 C CA . LEU A 1 84 ? -3.979 3.817 22.648 1.00 97.56 84 LEU A CA 1
ATOM 645 C C . LEU A 1 84 ? -5.258 4.435 23.241 1.00 97.56 84 LEU A C 1
ATOM 647 O O . LEU A 1 84 ? -5.914 3.802 24.058 1.00 97.56 84 LEU A O 1
ATOM 651 N N . ILE A 1 85 ? -5.5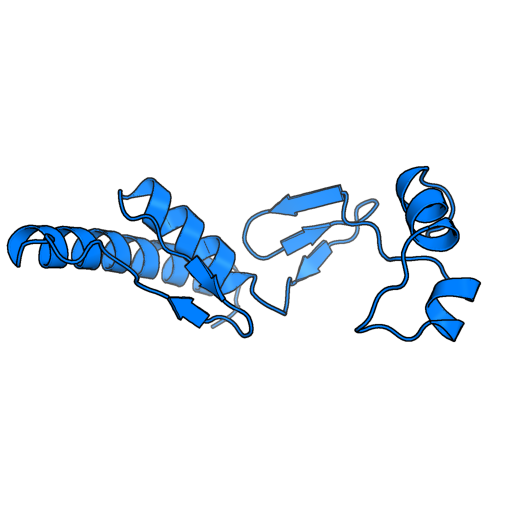87 5.669 22.854 1.00 97.94 85 ILE A N 1
ATOM 652 C CA . ILE A 1 85 ? -6.801 6.383 23.270 1.00 97.94 85 ILE A CA 1
ATOM 653 C C . ILE A 1 85 ? -7.990 6.158 22.321 1.00 97.94 85 ILE A C 1
ATOM 655 O O . ILE A 1 85 ? -9.029 6.776 22.529 1.00 97.94 85 ILE A O 1
ATOM 659 N N . ILE A 1 86 ? -7.830 5.333 21.276 1.00 98.25 86 ILE A N 1
ATOM 660 C CA . ILE A 1 86 ? -8.891 5.046 20.303 1.00 98.25 86 ILE A CA 1
ATOM 661 C C . ILE A 1 86 ? -10.107 4.404 20.984 1.00 98.25 86 ILE A C 1
ATOM 663 O O . ILE A 1 86 ? -9.974 3.564 21.876 1.00 98.25 86 ILE A O 1
ATOM 667 N N . THR A 1 87 ? -11.294 4.801 20.550 1.00 98.62 87 THR A N 1
ATOM 668 C CA . THR A 1 87 ? -12.577 4.263 21.008 1.00 98.62 87 THR A CA 1
ATOM 669 C C . THR A 1 87 ? -13.040 3.090 20.142 1.00 98.62 87 THR A C 1
ATOM 671 O O . THR A 1 87 ? -12.577 2.909 19.020 1.00 98.62 87 THR A O 1
ATOM 674 N N . GLU A 1 88 ? -13.995 2.296 20.635 1.00 98.19 88 GLU A N 1
ATOM 675 C CA . GLU A 1 88 ? -14.603 1.209 19.849 1.00 98.19 88 GLU A CA 1
ATOM 676 C C . GLU A 1 88 ? -15.260 1.728 18.559 1.00 98.19 88 GLU A C 1
ATOM 678 O O . GLU A 1 88 ? -15.050 1.157 17.496 1.00 98.19 88 GLU A O 1
ATOM 683 N N . ALA A 1 89 ? -15.951 2.871 18.624 1.00 98.44 89 ALA A N 1
ATOM 684 C CA . ALA A 1 89 ? -16.563 3.490 17.449 1.00 98.44 89 ALA A CA 1
ATOM 685 C C . ALA A 1 89 ? -15.521 3.902 16.390 1.00 98.44 89 ALA A C 1
ATOM 687 O O . ALA A 1 89 ? -15.720 3.678 15.201 1.00 98.44 89 ALA A O 1
ATOM 688 N N . GLU A 1 90 ? -14.378 4.455 16.807 1.00 97.94 90 GLU A N 1
ATOM 689 C CA . GLU A 1 90 ? -13.284 4.794 15.885 1.00 97.94 90 GLU A CA 1
ATOM 690 C C . GLU A 1 90 ? -12.599 3.541 15.309 1.00 97.94 90 GLU A C 1
ATOM 692 O O . GLU A 1 90 ? -12.093 3.572 14.185 1.00 97.94 90 GLU A O 1
ATOM 697 N N . ILE A 1 91 ? -12.582 2.424 16.051 1.00 97.75 91 ILE A N 1
ATOM 698 C CA . ILE A 1 91 ? -12.134 1.130 15.518 1.00 97.75 91 ILE A CA 1
ATOM 699 C C . ILE A 1 91 ? -13.082 0.673 14.408 1.00 97.75 91 ILE A C 1
ATOM 701 O O . ILE A 1 91 ? -12.601 0.298 13.338 1.00 97.75 91 ILE A O 1
ATOM 705 N N . ASP A 1 92 ? -14.395 0.742 14.626 1.00 98.31 92 ASP A N 1
ATOM 706 C CA . ASP A 1 92 ? -15.391 0.377 13.615 1.00 98.31 92 ASP A CA 1
ATOM 707 C C . ASP A 1 92 ? -15.242 1.243 12.355 1.00 98.31 92 ASP A C 1
ATOM 709 O O . ASP A 1 92 ? -15.142 0.713 11.248 1.00 98.31 92 ASP A O 1
ATOM 713 N N . GLU A 1 93 ? -15.089 2.564 12.510 1.00 98.00 93 GLU A N 1
ATOM 714 C CA . GLU A 1 93 ? -14.828 3.476 11.389 1.00 98.00 93 GLU A CA 1
ATOM 715 C C . GLU A 1 93 ? -13.552 3.099 10.612 1.00 98.00 93 GLU A C 1
ATOM 717 O O . GLU A 1 93 ? -13.535 3.093 9.374 1.00 98.00 93 GLU A O 1
ATOM 722 N N . MET A 1 94 ? -12.474 2.745 11.317 1.00 97.56 94 MET A N 1
ATOM 723 C CA . MET A 1 94 ? -11.220 2.304 10.702 1.00 97.56 94 MET A CA 1
ATOM 724 C C . MET A 1 94 ? -11.397 0.996 9.912 1.00 97.56 94 MET A C 1
ATOM 726 O O . MET A 1 94 ? -10.858 0.869 8.805 1.00 97.56 94 MET A O 1
ATOM 730 N N . ILE A 1 95 ? -12.147 0.032 10.452 1.00 97.88 95 ILE A N 1
ATOM 731 C CA . ILE A 1 95 ? -12.430 -1.251 9.793 1.00 97.88 95 ILE A CA 1
ATOM 732 C C . ILE A 1 95 ? -13.370 -1.072 8.593 1.00 97.88 95 ILE A C 1
ATOM 734 O O . ILE A 1 95 ? -13.158 -1.710 7.558 1.00 97.88 95 ILE A O 1
ATOM 738 N N . ASP A 1 96 ? -14.332 -0.155 8.656 1.00 98.44 96 ASP A N 1
ATOM 739 C CA . ASP A 1 96 ? -15.195 0.199 7.524 1.00 98.44 96 ASP A CA 1
ATOM 740 C C . ASP A 1 96 ? -14.392 0.797 6.364 1.00 98.44 96 ASP A C 1
ATOM 742 O O . ASP A 1 96 ? -14.574 0.429 5.198 1.00 98.44 96 ASP A O 1
ATOM 746 N N . CYS A 1 97 ? -13.459 1.702 6.669 1.00 98.00 97 CYS A N 1
ATOM 747 C CA . CYS A 1 97 ? -12.548 2.265 5.673 1.00 98.00 97 CYS A CA 1
ATOM 748 C C . CYS A 1 97 ? -11.672 1.183 5.029 1.00 98.00 97 CYS A C 1
ATOM 750 O O . CYS A 1 97 ? -11.469 1.184 3.810 1.00 98.00 97 CYS A O 1
ATOM 752 N N . PHE A 1 98 ? -11.164 0.247 5.834 1.00 98.00 98 PHE A N 1
ATOM 753 C CA . PHE A 1 98 ? -10.387 -0.887 5.345 1.00 98.00 98 PHE A CA 1
ATOM 754 C C . PHE A 1 98 ? -11.222 -1.833 4.472 1.00 98.00 98 PHE A C 1
ATOM 756 O O . PHE A 1 98 ? -10.743 -2.268 3.427 1.00 98.00 98 PHE A O 1
ATOM 763 N N . SER A 1 99 ? -12.478 -2.094 4.835 1.00 98.31 99 SER A N 1
ATOM 764 C CA . SER A 1 99 ? -13.390 -2.946 4.060 1.00 98.31 99 SER A CA 1
ATOM 765 C C . SER A 1 99 ? -13.668 -2.357 2.673 1.00 98.31 99 SER A C 1
ATOM 767 O O . SER A 1 99 ? -13.498 -3.040 1.666 1.00 98.31 99 SER A O 1
ATOM 769 N N . LYS A 1 100 ? -13.942 -1.048 2.588 1.00 98.56 100 LYS A N 1
ATOM 770 C CA . LYS A 1 100 ? -14.075 -0.341 1.298 1.00 98.56 100 LYS A CA 1
ATOM 771 C C . LYS A 1 100 ? -12.791 -0.410 0.463 1.00 98.56 100 LYS A C 1
ATOM 773 O O . LYS A 1 100 ? -12.833 -0.527 -0.761 1.00 98.56 100 LYS A O 1
ATOM 778 N N . ALA A 1 101 ? -11.629 -0.342 1.113 1.00 98.06 101 ALA A N 1
ATOM 779 C CA . ALA A 1 101 ? -10.342 -0.479 0.438 1.00 98.06 101 ALA A CA 1
ATOM 780 C C . ALA A 1 101 ? -10.096 -1.902 -0.082 1.00 98.06 101 ALA A C 1
ATOM 782 O O . ALA A 1 101 ? -9.506 -2.063 -1.155 1.00 98.06 101 ALA A O 1
ATOM 783 N N . LEU A 1 102 ? -10.541 -2.923 0.654 1.00 97.25 102 LEU A N 1
ATOM 784 C CA . LEU A 1 102 ? -10.513 -4.314 0.211 1.00 97.25 102 LEU A CA 1
ATOM 785 C C . LEU A 1 102 ? -11.394 -4.517 -1.020 1.00 97.25 102 LEU A C 1
ATOM 787 O O . LEU A 1 102 ? -10.920 -5.129 -1.972 1.00 97.25 102 LEU A O 1
ATOM 791 N N . ASP A 1 103 ? -12.601 -3.954 -1.048 1.00 98.38 103 ASP A N 1
ATOM 792 C CA . ASP A 1 103 ? -13.497 -4.041 -2.209 1.00 98.38 103 ASP A CA 1
ATOM 793 C C . ASP A 1 103 ? -12.876 -3.408 -3.462 1.00 98.38 103 ASP A C 1
ATOM 795 O O . ASP A 1 103 ? -12.817 -4.041 -4.520 1.00 98.38 103 ASP A O 1
ATOM 799 N N . ASP A 1 104 ? -12.324 -2.195 -3.335 1.00 97.50 104 ASP A N 1
ATOM 800 C CA . ASP A 1 104 ? -11.592 -1.531 -4.421 1.00 97.50 104 ASP A CA 1
ATOM 801 C C . ASP A 1 104 ? -10.409 -2.384 -4.906 1.00 97.50 104 ASP A C 1
ATOM 803 O O . ASP A 1 104 ? -10.149 -2.516 -6.105 1.00 97.50 104 ASP A O 1
ATOM 807 N N . THR A 1 105 ? -9.667 -2.967 -3.961 1.00 95.75 105 THR A N 1
ATOM 808 C CA . THR A 1 105 ? -8.507 -3.814 -4.260 1.00 95.75 105 THR A CA 1
ATOM 809 C C . THR A 1 105 ? -8.939 -5.094 -4.959 1.00 95.75 105 THR A C 1
ATOM 811 O O . THR A 1 105 ? -8.311 -5.490 -5.937 1.00 95.75 105 THR A O 1
ATOM 814 N N . TRP A 1 106 ? -10.027 -5.717 -4.516 1.00 96.69 106 TRP A N 1
ATOM 815 C CA . TRP A 1 106 ? -10.576 -6.920 -5.123 1.00 96.69 106 TRP A CA 1
ATOM 816 C C . TRP A 1 106 ? -11.057 -6.662 -6.551 1.00 96.69 106 TRP A C 1
ATOM 818 O O . TRP A 1 106 ? -10.729 -7.426 -7.461 1.00 96.69 106 TRP A O 1
ATOM 828 N N . ALA A 1 107 ? -11.758 -5.548 -6.777 1.00 96.38 107 ALA A N 1
ATOM 829 C CA . ALA A 1 107 ? -12.149 -5.116 -8.114 1.00 96.38 107 ALA A CA 1
ATOM 830 C C . ALA A 1 107 ? -10.922 -4.939 -9.025 1.00 96.38 107 ALA A C 1
ATOM 832 O O . ALA A 1 107 ? -10.888 -5.489 -10.126 1.00 96.38 107 ALA A O 1
ATOM 833 N N . MET A 1 108 ? -9.882 -4.261 -8.532 1.00 94.25 108 MET A N 1
ATOM 834 C CA . MET A 1 108 ? -8.629 -4.041 -9.259 1.00 94.25 108 MET A CA 1
ATOM 835 C C . MET A 1 108 ? -7.889 -5.351 -9.579 1.00 94.25 108 MET A C 1
ATOM 837 O O . MET A 1 108 ? -7.426 -5.538 -10.706 1.00 94.25 108 MET A O 1
ATOM 841 N N . VAL A 1 109 ? -7.788 -6.275 -8.618 1.00 93.50 109 VAL A N 1
ATOM 842 C CA . VAL A 1 109 ? -7.140 -7.586 -8.804 1.00 93.50 109 VAL A CA 1
ATOM 843 C C . VAL A 1 109 ? -7.874 -8.397 -9.875 1.00 93.50 109 VAL A C 1
ATOM 845 O O . VAL A 1 109 ? -7.228 -8.975 -10.752 1.00 93.50 109 VAL A O 1
ATOM 848 N N . ARG A 1 110 ? -9.214 -8.391 -9.863 1.00 95.44 110 ARG A N 1
ATOM 849 C CA . ARG A 1 110 ? -10.031 -9.071 -10.879 1.00 95.44 110 ARG A CA 1
ATOM 850 C C . ARG A 1 110 ? -9.896 -8.440 -12.259 1.00 95.44 110 ARG A C 1
ATOM 852 O O . ARG A 1 110 ? -9.702 -9.165 -13.230 1.00 95.44 110 ARG A O 1
ATOM 859 N N . GLU A 1 111 ? -9.966 -7.114 -12.352 1.00 93.62 111 GLU A N 1
ATOM 860 C CA . GLU A 1 111 ? -9.802 -6.375 -13.612 1.00 93.62 111 GLU A CA 1
ATOM 861 C C . GLU A 1 111 ? -8.455 -6.693 -14.278 1.00 93.62 111 GLU A C 1
ATOM 863 O O . GLU A 1 111 ? -8.368 -6.839 -15.496 1.00 93.62 111 GLU A O 1
ATOM 868 N N . LYS A 1 112 ? -7.400 -6.846 -13.472 1.00 89.56 112 LYS A N 1
ATOM 869 C CA . LYS A 1 112 ? -6.042 -7.128 -13.951 1.00 89.56 112 LYS A CA 1
ATOM 870 C C . LYS A 1 112 ? -5.734 -8.616 -14.148 1.00 89.56 112 LYS A C 1
ATOM 872 O O . LYS A 1 112 ? -4.623 -8.925 -14.575 1.00 89.56 112 LYS A O 1
ATOM 877 N N . GLY A 1 113 ? -6.674 -9.519 -13.854 1.00 90.56 113 GLY A N 1
ATOM 878 C CA . GLY A 1 113 ? -6.476 -10.968 -13.983 1.00 90.56 113 GLY A CA 1
ATOM 879 C C . GLY A 1 113 ? -5.412 -11.526 -13.032 1.00 90.56 113 GLY A C 1
ATOM 880 O O . GLY A 1 113 ? -4.624 -12.378 -13.429 1.00 90.56 113 GLY A O 1
ATOM 881 N N . LEU A 1 114 ? -5.348 -10.994 -11.808 1.00 86.00 114 LEU A N 1
ATOM 882 C CA . LEU A 1 114 ? -4.386 -11.389 -10.769 1.00 86.00 114 LEU A CA 1
ATOM 883 C C . LEU A 1 114 ? -4.996 -12.317 -9.696 1.00 86.00 114 LEU A C 1
ATOM 885 O O . LEU A 1 114 ? -4.290 -12.677 -8.754 1.00 86.00 114 LEU A O 1
ATOM 889 N N . ALA A 1 115 ? -6.287 -12.649 -9.820 1.00 78.75 115 ALA A N 1
ATOM 890 C CA . ALA A 1 115 ? -7.026 -13.584 -8.964 1.00 78.75 115 ALA A CA 1
ATOM 891 C C . ALA A 1 115 ? -7.137 -14.971 -9.603 1.00 78.75 115 ALA A C 1
ATOM 893 O O . ALA A 1 115 ? -7.248 -15.028 -10.850 1.00 78.75 115 ALA A O 1
#

=== Feature glossary ===
Feature key, reading from the visual/contextual features back to the raw sequence:

Rendered structure images. Structure images are PyMOL renders from six orthogonal camera directions. Cartoon representation draws helices as coils and strands as arrows; sticks shows the backbone as bonds; surface shows the solvent-excluded envelope. Rainbow coloring maps sequence position to hue (blue→red, N→C); chain coloring assigns a distinct color per polypeptide.

Contact-map, Ramachandran, and PAE plots. Three diagnostic plots accompany the record. The Cα contact map visualizes the tertiary structure as a 2D adjacency matrix (8 Å cutoff, sequence-local contacts suppressed). The Ramachandran plot shows the distribution of backbone (φ, ψ) torsions, with points in the α and β basins reflecting secondary structure content. The PAE plot shows AlphaFold's inter-residue confidence as a color matrix.

InterPro / GO / CATH / organism. The annotation block draws on four external resources. InterPro: which protein families and domains the sequence belongs to. GO: standardized terms for what the protein does, what process it participates in, and where in the cell it acts. CATH: which structural fold it has in the CATH hierarchy. Organism: the species of origin.

Nearest PDB structures. Structural nearest neighbors (via Foldseek easy-search vs the PDB). Reported per hit: target PDB id, E-value, and alignment TM-score. A TM-score above ~0.5 is the conventional threshold for 'same fold'.

Predicted aligned error. Predicted aligned error is AlphaFold's pairwise confidence. Unlike pLDDT (per-residue), PAE is per-residue-pair and captures whether two parts of the structure are correctly placed relative to each other. Units are ångströms of expected positional error.

Solvent-accessible surface area. SASA measures how much of the protein is reachable by solvent. It is computed by rolling a water-sized probe over the atomic surface and summing the exposed area (Å²). Per-residue SASA distinguishes core (buried, low SASA) from surface (exposed, high SASA) residues; total SASA is a whole-molecule size measure.

B-factor. Crystallographic B-factors measure how much each atom's electron density is smeared out, in Å². They rise in mobile loops and surface residues and fall in the buried interior. In AlphaFold models this column is repurposed to hold pLDDT instead.

pLDDT. For AlphaFold models, the B-factor field carries pLDDT — the model's own estimate of local accuracy on a 0–100 scale. Regions with pLDDT<50 should be treated as essentially unmodeled; they often correspond to intrinsically disordered segments.

Backbone torsions (φ/ψ). φ (phi) and ψ (psi) are the two rotatable backbone dihedrals per residue: φ is the C(i-1)–N–Cα–C torsion, ψ is the N–Cα–C–N(i+1) torsion, both in degrees on (−180°, 180°]. α-helical residues cluster near (−60°, −45°); β-strand residues near (−120°, +130°). A Ramachandran plot is simply a scatter of (φ, ψ) for every residue.

Radius of gyration, Cα contacts, bounding box. Radius of gyration (Rg) is the root-mean-square distance of Cα atoms from their centroid — a single number for overall size and compactness. A globular domain of N residues has Rg ≈ 2.2·N^0.38 Å; an extended or disordered chain has a much larger Rg. The Cα contact count is the number of residue pairs whose Cα atoms are within 8 Å and are more than four positions apart in sequence — a standard proxy for tertiary packing density. The bounding box is the smallest axis-aligned box enclosing all Cα atoms.

Secondary structure (3-state, P-SEA). Three-state secondary structure (P-SEA) collapses the eight DSSP classes into helix (a), strand (b), and coil (c). P-SEA assigns these from Cα geometry alone — distances and angles — without requiring backbone oxygens, so it works on any Cα trace.

Secondary structure (8-state, DSSP). Secondary structure is the local, repeating backbone conformation. DSSP classifies it into eight states by reading the hydrogen-bond network: three helix types (H, G, I), two β types (E, B), two non-regular types (T, S), and unstructured coil (-).

Foldseek 3Di. The Foldseek 3Di string encodes local tertiary geometry as a 20-letter alphabet — one character per residue — derived from the relative positions of nearby Cα atoms. Unlike the amino-acid sequence, 3Di is a direct function of the 3D structure, so two proteins with the same fold have similar 3Di strings even at low sequence identity.

mmCIF coordinates. Structure coordinates are given as an mmCIF _atom_site loop: one row per atom with element, residue name, chain id, sequence number, and x/y/z position in Å. Only the four main-chain atoms per residue are included here; side chains are omitted to keep the record compact.

Sequence. This is the polypeptide sequence — one letter per residue, N-terminus first. Length ranges from a few dozen residues for small domains to over a thousand for large multi-domain proteins.